Protein AF-A0A4R8Z6R3-F1 (afdb_monomer)

Solvent-accessible surface area (backbone atoms only — not comparable to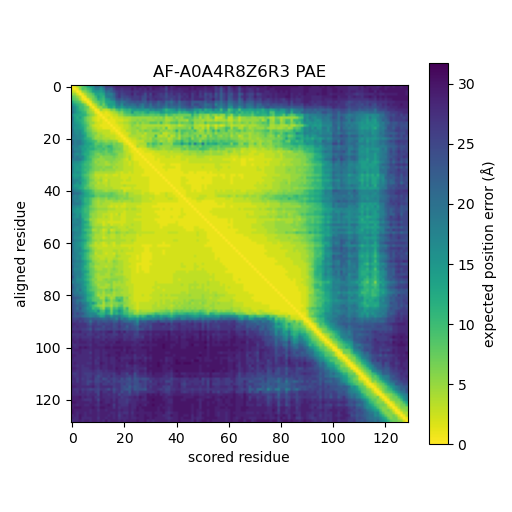 full-atom values): 8484 Å² total; per-residue (Å²): 132,89,77,90,70,87,74,57,61,64,69,60,49,57,75,72,62,63,80,66,56,83,69,92,47,51,63,58,48,66,39,82,56,34,33,85,51,63,63,46,81,41,89,52,63,50,34,89,85,82,60,52,57,58,79,43,82,64,39,60,59,49,50,52,53,28,45,54,48,24,54,52,50,49,55,51,51,50,52,53,49,49,53,53,50,33,61,74,69,69,52,74,62,73,68,73,74,63,70,82,64,86,79,77,95,75,82,87,84,80,73,76,68,75,86,71,74,71,77,87,80,75,87,78,87,79,86,86,132

Secondary structure (DSSP, 8-state):
-----TTHHHHHHHTTS--PPPPSSGGGGT-TTB-TTT--B-SSSB-TTT--BTTSTTHHHHHHHHHHHHHHHHHHHHHHHHHHHHHHTT---THHHHTTS---S---SS---GGG-------------

Structure (mmCIF, N/CA/C/O backbone):
data_AF-A0A4R8Z6R3-F1
#
_entry.id   AF-A0A4R8Z6R3-F1
#
loop_
_atom_site.group_PDB
_atom_site.id
_atom_site.type_symbol
_atom_site.label_atom_id
_atom_site.label_alt_id
_atom_site.label_comp_id
_atom_site.label_asym_id
_atom_site.label_entity_id
_atom_site.label_seq_id
_atom_site.pdbx_PDB_ins_code
_atom_site.Cartn_x
_atom_site.Cartn_y
_atom_site.Cartn_z
_atom_site.occupancy
_atom_site.B_iso_or_equiv
_atom_site.auth_seq_id
_atom_site.auth_comp_id
_atom_site.auth_asym_id
_atom_site.auth_atom_id
_atom_site.pdbx_PDB_model_num
ATOM 1 N N . MET A 1 1 ? 2.003 37.939 -19.964 1.00 40.41 1 MET A N 1
ATOM 2 C CA . MET A 1 1 ? 2.025 36.533 -20.408 1.00 40.41 1 MET A CA 1
ATOM 3 C C . MET A 1 1 ? 1.365 35.704 -19.322 1.00 40.41 1 MET A C 1
ATOM 5 O O . MET A 1 1 ? 1.973 35.504 -18.280 1.00 40.41 1 MET A O 1
ATOM 9 N N . SER A 1 2 ? 0.099 35.341 -19.535 1.00 47.00 2 SER A N 1
ATOM 10 C CA . SER A 1 2 ? -0.603 34.232 -18.863 1.00 47.00 2 SER A CA 1
ATOM 11 C C . SER A 1 2 ? 0.227 32.934 -19.021 1.00 47.00 2 SER A C 1
ATOM 13 O O . SER A 1 2 ? 1.034 32.876 -19.944 1.00 47.00 2 SER A O 1
ATOM 15 N N . GLU A 1 3 ? 0.201 31.887 -18.191 1.00 46.69 3 GLU A N 1
ATOM 16 C CA . GLU A 1 3 ? -0.849 31.240 -17.389 1.00 46.69 3 GLU A CA 1
ATOM 17 C C . GLU A 1 3 ? -0.196 30.248 -16.373 1.00 46.69 3 GLU A C 1
ATOM 19 O O . GLU A 1 3 ? 0.924 29.796 -16.597 1.00 46.69 3 GLU A O 1
ATOM 24 N N . HIS A 1 4 ? -0.910 29.927 -15.277 1.00 43.41 4 HIS A N 1
ATOM 25 C CA . HIS A 1 4 ? -1.017 28.653 -14.512 1.00 43.41 4 HIS A CA 1
ATOM 26 C C . HIS A 1 4 ? -0.031 27.478 -14.788 1.00 43.41 4 HIS A C 1
ATOM 28 O O . HIS A 1 4 ? 0.221 27.146 -15.934 1.00 43.41 4 HIS A O 1
ATOM 34 N N . GLU A 1 5 ? 0.433 26.590 -13.893 1.00 51.31 5 GLU A N 1
ATOM 35 C CA . GLU A 1 5 ? 0.336 26.298 -12.449 1.00 51.31 5 GLU A CA 1
ATOM 36 C C . GLU A 1 5 ? 0.998 24.895 -12.248 1.00 51.31 5 GLU A C 1
ATOM 38 O O . GLU A 1 5 ? 0.718 23.985 -13.033 1.00 51.31 5 GLU A O 1
ATOM 43 N N . PRO A 1 6 ? 1.853 24.623 -11.237 1.00 52.44 6 PRO A N 1
ATOM 44 C CA . PRO A 1 6 ? 2.553 23.329 -11.101 1.00 52.44 6 PRO A CA 1
ATOM 45 C C . PRO A 1 6 ? 1.691 22.151 -10.587 1.00 52.44 6 PRO A C 1
ATOM 47 O O . PRO A 1 6 ? 2.223 21.062 -10.353 1.00 52.44 6 PRO A O 1
ATOM 50 N N . VAL A 1 7 ? 0.370 22.323 -10.460 1.00 53.09 7 VAL A N 1
ATOM 51 C CA . VAL A 1 7 ? -0.611 21.285 -10.068 1.00 53.09 7 VAL A CA 1
ATOM 52 C C . VAL A 1 7 ? -0.749 20.169 -11.120 1.00 53.09 7 VAL A C 1
ATOM 54 O O . VAL A 1 7 ? -1.237 19.077 -10.827 1.00 53.09 7 VAL A O 1
ATOM 57 N N . GLN A 1 8 ? -0.222 20.377 -12.328 1.00 54.12 8 GLN A N 1
ATOM 58 C CA . GLN A 1 8 ? -0.328 19.409 -13.420 1.00 54.12 8 GLN A CA 1
ATOM 59 C C . GLN A 1 8 ? 0.465 18.107 -13.219 1.00 54.12 8 GLN A C 1
ATOM 61 O O . GLN A 1 8 ? 0.177 17.141 -13.912 1.00 54.12 8 GLN A O 1
ATOM 66 N N . ARG A 1 9 ? 1.421 18.002 -12.283 1.00 63.56 9 ARG A N 1
ATOM 67 C CA . ARG A 1 9 ? 2.265 16.790 -12.183 1.00 63.56 9 ARG A CA 1
ATOM 68 C C . ARG A 1 9 ? 1.523 15.564 -11.639 1.00 63.56 9 ARG A C 1
ATOM 70 O O . ARG A 1 9 ? 1.601 14.499 -12.237 1.00 63.56 9 ARG A O 1
ATOM 77 N N . GLY A 1 10 ? 0.764 15.702 -10.551 1.00 63.81 10 GLY A N 1
ATOM 78 C CA . GLY A 1 10 ? 0.127 14.552 -9.890 1.00 63.81 10 GLY A CA 1
ATOM 79 C C . GLY A 1 10 ? -0.967 13.901 -10.740 1.00 63.81 10 GLY A C 1
ATOM 80 O O . GLY A 1 10 ? -0.878 12.727 -11.093 1.00 63.81 10 GLY A O 1
ATOM 81 N N . GLN A 1 11 ? -1.975 14.683 -11.139 1.00 74.50 11 GLN A N 1
ATOM 82 C CA . GLN A 1 11 ? -3.102 14.181 -11.939 1.00 74.50 11 GLN A CA 1
ATOM 83 C C . GLN A 1 11 ? -2.667 13.675 -13.323 1.00 74.50 11 GLN A C 1
ATOM 85 O O . GLN A 1 11 ? -3.276 12.752 -13.867 1.00 74.50 11 GLN A O 1
ATOM 90 N N . PHE A 1 12 ? -1.589 14.232 -13.886 1.00 80.88 12 PHE A N 1
ATOM 91 C CA . PHE A 1 12 ? -1.063 13.795 -15.173 1.00 80.88 12 PHE A CA 1
ATOM 92 C C . PHE A 1 12 ? -0.491 12.377 -15.123 1.00 80.88 12 PHE A C 1
ATOM 94 O O . PHE A 1 12 ? -0.706 11.616 -16.062 1.00 80.88 12 PHE A O 1
ATOM 101 N N . TYR A 1 13 ? 0.216 11.995 -14.059 1.00 82.56 13 TYR A N 1
ATOM 102 C CA . TYR A 1 13 ? 0.754 10.636 -13.955 1.00 82.56 13 TYR A CA 1
ATOM 103 C C . TYR A 1 13 ? -0.308 9.608 -13.552 1.00 82.56 13 TYR A C 1
ATOM 105 O O . TYR A 1 13 ? -0.225 8.462 -13.989 1.00 82.56 13 TYR A O 1
ATOM 113 N N . LEU A 1 14 ? -1.358 10.013 -12.823 1.00 84.12 14 LEU A N 1
ATOM 114 C CA . LEU A 1 14 ? -2.439 9.103 -12.416 1.00 84.12 14 LEU A CA 1
ATOM 115 C C . LEU A 1 14 ? -3.132 8.407 -13.598 1.00 84.12 14 LEU A C 1
ATOM 117 O O . LEU A 1 14 ? -3.475 7.234 -13.487 1.00 84.12 14 LEU A O 1
ATOM 121 N N . ARG A 1 15 ? -3.285 9.069 -14.753 1.00 84.19 15 ARG A N 1
ATOM 122 C CA . ARG A 1 15 ? -3.871 8.420 -15.946 1.00 84.19 15 ARG A CA 1
ATOM 123 C C . ARG A 1 15 ? -2.986 7.330 -16.564 1.00 84.19 15 ARG A C 1
ATOM 125 O O . ARG A 1 15 ? -3.495 6.490 -17.296 1.00 84.19 15 ARG A O 1
ATOM 132 N N . HIS A 1 16 ? -1.683 7.345 -16.281 1.00 87.31 16 HIS A N 1
ATOM 133 C CA . HIS A 1 16 ? -0.716 6.362 -16.785 1.00 87.31 16 HIS A CA 1
ATOM 134 C C . HIS A 1 16 ? -0.496 5.198 -15.822 1.00 87.31 16 HIS A C 1
ATOM 136 O O . HIS A 1 16 ? 0.162 4.228 -16.182 1.00 87.31 16 HIS A O 1
ATOM 142 N N . ALA A 1 17 ? -1.061 5.260 -14.615 1.00 82.25 17 ALA A N 1
ATOM 143 C CA . ALA A 1 17 ? -0.910 4.211 -13.612 1.00 82.25 17 ALA A CA 1
ATOM 144 C C . ALA A 1 17 ? -1.595 2.884 -14.003 1.00 82.25 17 ALA A C 1
ATOM 146 O O . ALA A 1 17 ? -1.348 1.848 -13.388 1.00 82.25 17 ALA A O 1
ATOM 147 N N . GLY A 1 18 ? -2.455 2.902 -15.028 1.00 84.62 18 GLY A N 1
ATOM 148 C CA . GLY A 1 18 ? -3.258 1.750 -15.418 1.00 84.62 18 GLY A CA 1
ATOM 149 C C . GLY A 1 18 ? -4.280 1.374 -14.342 1.00 84.62 18 GLY A C 1
ATOM 150 O O . GLY A 1 18 ? -4.663 2.186 -13.498 1.00 84.62 18 GLY A O 1
ATOM 151 N N . ARG A 1 19 ? -4.762 0.127 -14.378 1.00 81.25 19 ARG A N 1
ATOM 152 C CA . ARG A 1 19 ? -5.665 -0.387 -13.343 1.00 81.25 19 ARG A CA 1
ATOM 153 C C . ARG A 1 19 ? -4.865 -0.718 -12.084 1.00 81.25 19 ARG A C 1
ATOM 155 O O . ARG A 1 19 ? -4.161 -1.725 -12.061 1.00 81.25 19 ARG A O 1
ATOM 162 N N . ILE A 1 20 ? -5.062 0.075 -11.036 1.00 77.75 20 ILE A N 1
ATOM 163 C CA . ILE A 1 20 ? -4.601 -0.241 -9.681 1.00 77.75 20 ILE A CA 1
ATOM 164 C C . ILE A 1 20 ? -5.678 -1.067 -8.972 1.00 77.75 20 ILE A C 1
ATOM 166 O O . ILE A 1 20 ? -6.860 -0.711 -8.989 1.00 77.75 20 ILE A O 1
ATOM 170 N N . VAL A 1 21 ? -5.280 -2.181 -8.361 1.00 82.12 21 VAL A N 1
ATOM 171 C CA . VAL A 1 21 ? -6.150 -2.966 -7.475 1.00 82.12 21 VAL A CA 1
ATOM 172 C C . VAL A 1 21 ? -5.837 -2.557 -6.044 1.00 82.12 21 VAL A C 1
ATOM 174 O O . VAL A 1 21 ? -4.683 -2.584 -5.645 1.00 82.12 21 VAL A O 1
ATOM 177 N N . TRP A 1 22 ?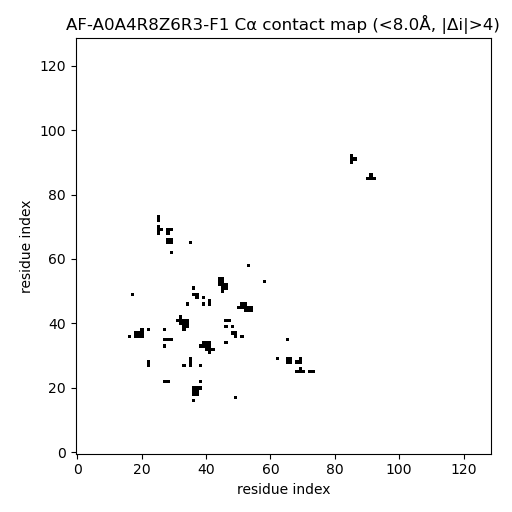 -6.850 -2.165 -5.269 1.00 76.62 22 TRP A N 1
ATOM 178 C CA . TRP A 1 22 ? -6.636 -1.844 -3.857 1.00 76.62 22 TRP A CA 1
ATOM 179 C C . TRP A 1 22 ? -6.372 -3.132 -3.054 1.00 76.62 22 TRP A C 1
ATOM 181 O O . TRP A 1 22 ? -7.015 -4.148 -3.345 1.00 76.62 22 TRP A O 1
ATOM 191 N N . PRO A 1 23 ? -5.430 -3.129 -2.093 1.00 78.06 23 PRO A N 1
ATOM 192 C CA . PRO A 1 23 ? -5.029 -4.324 -1.355 1.00 78.06 23 PRO A CA 1
ATOM 193 C C . PRO A 1 23 ? -6.170 -4.906 -0.521 1.00 78.06 23 PRO A C 1
ATOM 195 O O . PRO A 1 23 ? -7.093 -4.190 -0.114 1.00 78.06 23 PRO A O 1
ATOM 198 N N . ARG A 1 24 ? -6.106 -6.217 -0.274 1.00 81.88 24 ARG A N 1
ATOM 199 C CA . ARG A 1 24 ? -7.038 -6.906 0.629 1.00 81.88 24 ARG A CA 1
ATOM 200 C C . ARG A 1 24 ? -6.620 -6.701 2.080 1.00 81.88 24 ARG A C 1
ATOM 202 O O . ARG A 1 24 ? -7.494 -6.559 2.932 1.00 81.88 24 ARG A O 1
ATOM 209 N N . ASP A 1 25 ? -5.313 -6.655 2.316 1.00 84.50 25 ASP A N 1
ATOM 210 C CA . ASP A 1 25 ? -4.682 -6.430 3.614 1.00 84.50 25 ASP A CA 1
ATOM 211 C C . ASP A 1 25 ? -3.491 -5.458 3.498 1.00 84.50 25 ASP A C 1
ATOM 213 O O . ASP A 1 25 ? -2.914 -5.324 2.420 1.00 84.50 25 ASP A O 1
ATOM 217 N N . SER A 1 26 ? -3.113 -4.761 4.577 1.00 89.62 26 SER A N 1
ATOM 218 C CA . SER A 1 26 ? -1.977 -3.823 4.540 1.00 89.62 26 SER A CA 1
ATOM 219 C C . SER A 1 26 ? -0.666 -4.501 4.136 1.00 89.62 26 SER A C 1
ATOM 221 O O . SER A 1 26 ? 0.152 -3.858 3.477 1.00 89.62 26 SER A O 1
ATOM 223 N N . LEU A 1 27 ? -0.496 -5.791 4.447 1.00 88.19 27 LEU A N 1
ATOM 224 C CA . LEU A 1 27 ? 0.684 -6.574 4.072 1.00 88.19 27 LEU A CA 1
ATOM 225 C C . LEU A 1 27 ? 0.842 -6.735 2.553 1.00 88.19 27 LEU A C 1
ATOM 227 O O . LEU A 1 27 ? 1.968 -6.827 2.069 1.00 88.19 27 LEU A O 1
ATOM 231 N N . ASP A 1 28 ? -0.250 -6.689 1.780 1.00 90.94 28 ASP A N 1
ATOM 232 C CA . ASP A 1 28 ? -0.178 -6.784 0.314 1.00 90.94 28 ASP A CA 1
ATOM 233 C C . ASP A 1 28 ? 0.621 -5.614 -0.301 1.00 90.94 28 ASP A C 1
ATOM 235 O O . ASP A 1 28 ? 1.142 -5.736 -1.409 1.00 90.94 28 ASP A O 1
ATOM 239 N N . LEU A 1 29 ? 0.718 -4.474 0.398 1.00 92.38 29 LEU A N 1
ATOM 240 C CA . LEU A 1 29 ? 1.455 -3.289 -0.062 1.00 92.38 29 LEU A CA 1
ATOM 241 C C . LEU A 1 29 ? 2.971 -3.401 0.137 1.00 92.38 29 LEU A C 1
ATOM 243 O O . LEU A 1 29 ? 3.719 -2.621 -0.454 1.00 92.38 29 LEU A O 1
ATOM 247 N N . THR A 1 30 ? 3.424 -4.323 0.984 1.00 93.12 30 THR A N 1
ATOM 248 C CA . THR A 1 30 ? 4.840 -4.480 1.345 1.00 93.12 30 THR A CA 1
ATOM 249 C C . THR A 1 30 ? 5.395 -5.860 1.003 1.00 93.12 30 THR A C 1
ATOM 251 O O . THR A 1 30 ? 6.606 -6.054 1.111 1.00 93.12 30 THR A O 1
ATOM 254 N N . ASP A 1 31 ? 4.558 -6.796 0.542 1.00 94.25 31 ASP A N 1
ATOM 255 C CA . ASP A 1 31 ? 4.992 -8.122 0.104 1.00 94.25 31 ASP A CA 1
ATOM 256 C C . ASP A 1 31 ? 5.823 -8.042 -1.197 1.00 94.25 31 ASP A C 1
ATOM 258 O O . ASP A 1 31 ? 5.282 -7.744 -2.270 1.00 94.25 31 ASP A O 1
ATOM 262 N N . PRO A 1 32 ? 7.134 -8.359 -1.156 1.00 93.19 32 PRO A N 1
ATOM 263 C CA . PRO A 1 32 ? 7.990 -8.312 -2.338 1.00 93.19 32 PRO A CA 1
ATOM 264 C C . PRO A 1 32 ? 7.651 -9.395 -3.375 1.00 93.19 32 PRO A C 1
ATOM 266 O O . PRO A 1 32 ? 8.118 -9.317 -4.515 1.00 93.19 32 PRO A O 1
ATOM 269 N N . ALA A 1 33 ? 6.861 -10.410 -3.011 1.00 94.94 33 ALA A N 1
ATOM 270 C CA . ALA A 1 33 ? 6.379 -11.432 -3.933 1.00 94.94 33 ALA A CA 1
ATOM 271 C C . ALA A 1 33 ? 5.177 -10.960 -4.770 1.00 94.94 33 ALA A C 1
ATOM 273 O O . ALA A 1 33 ? 4.768 -11.674 -5.692 1.00 94.94 33 ALA A O 1
ATOM 274 N N . LEU A 1 34 ? 4.616 -9.775 -4.497 1.00 94.62 34 LEU A N 1
ATOM 275 C CA . LEU A 1 34 ? 3.474 -9.212 -5.214 1.00 94.62 34 LEU A CA 1
ATOM 276 C C . LEU A 1 34 ? 3.865 -7.975 -6.030 1.00 94.62 34 LEU A C 1
ATOM 278 O O . LEU A 1 34 ? 4.719 -7.172 -5.664 1.00 94.62 34 LEU A O 1
ATOM 282 N N . CYS A 1 35 ? 3.214 -7.793 -7.178 1.00 94.69 35 CYS A N 1
ATOM 283 C CA . CYS A 1 35 ? 3.339 -6.558 -7.942 1.00 94.69 35 CYS A CA 1
ATOM 284 C C . CYS A 1 35 ? 2.624 -5.405 -7.208 1.00 94.69 35 CYS A C 1
ATOM 286 O O . CYS A 1 35 ? 1.410 -5.507 -7.024 1.00 94.69 35 CYS A O 1
ATOM 288 N N . PRO A 1 36 ? 3.289 -4.269 -6.919 1.00 93.44 36 PRO A N 1
ATOM 289 C CA . PRO A 1 36 ? 2.698 -3.177 -6.134 1.00 93.44 36 PRO A CA 1
ATOM 290 C C . PRO A 1 36 ? 1.558 -2.420 -6.842 1.00 93.44 36 PRO A C 1
ATOM 292 O O . PRO A 1 36 ? 0.890 -1.599 -6.229 1.00 93.44 36 PRO A O 1
ATOM 295 N N . ALA A 1 37 ? 1.320 -2.664 -8.137 1.00 93.62 37 ALA A N 1
ATOM 296 C CA . ALA A 1 37 ? 0.202 -2.057 -8.866 1.00 93.62 37 ALA A CA 1
ATOM 297 C C . ALA A 1 37 ? -1.034 -2.966 -8.954 1.00 93.62 37 ALA A C 1
ATOM 299 O O . ALA A 1 37 ? -2.166 -2.496 -8.836 1.00 93.62 37 ALA A O 1
ATOM 300 N N . CYS A 1 38 ? -0.840 -4.263 -9.221 1.00 93.25 38 CYS A N 1
ATOM 301 C CA . CYS A 1 38 ? -1.942 -5.179 -9.537 1.00 93.25 38 CYS A CA 1
ATOM 302 C C . CYS A 1 38 ? -2.015 -6.428 -8.648 1.00 93.25 38 CYS A C 1
ATOM 304 O O . CYS A 1 38 ? -2.884 -7.266 -8.879 1.00 93.25 38 CYS A O 1
ATOM 306 N N . HIS A 1 39 ? -1.094 -6.579 -7.693 1.00 93.56 39 HIS A N 1
ATOM 307 C CA . HIS A 1 39 ? -0.980 -7.696 -6.742 1.00 93.56 39 HIS A CA 1
ATOM 308 C C . HIS A 1 39 ? -0.889 -9.093 -7.375 1.00 93.56 39 HIS A C 1
ATOM 310 O O . HIS A 1 39 ? -1.186 -10.104 -6.746 1.00 93.56 39 HIS A O 1
ATOM 316 N N . ALA A 1 40 ? -0.468 -9.178 -8.639 1.00 93.69 40 ALA A N 1
ATOM 317 C CA . ALA A 1 40 ? -0.114 -10.454 -9.247 1.00 93.69 40 ALA A CA 1
ATOM 318 C C . ALA A 1 40 ? 1.240 -10.935 -8.706 1.00 93.69 40 ALA A C 1
ATOM 320 O O . ALA A 1 40 ? 2.108 -10.109 -8.425 1.00 93.69 40 ALA A O 1
ATOM 321 N N . GLY A 1 41 ? 1.436 -12.254 -8.630 1.00 95.62 41 GLY A N 1
ATOM 322 C CA . GLY A 1 41 ? 2.712 -12.841 -8.219 1.00 95.62 41 GLY A CA 1
ATOM 323 C C . GLY A 1 41 ? 3.868 -12.372 -9.106 1.00 95.62 41 GLY A C 1
ATOM 324 O O 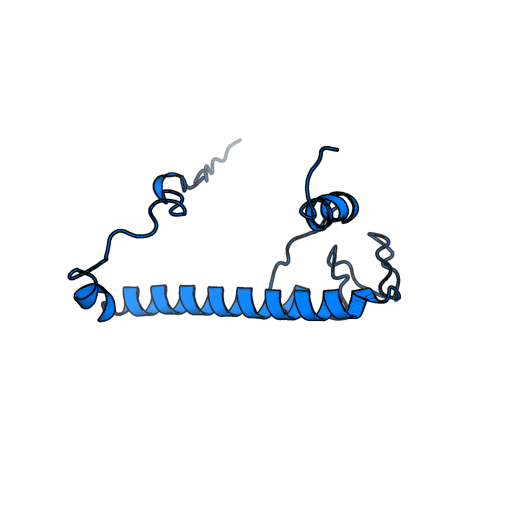. GLY A 1 41 ? 3.820 -12.496 -10.336 1.00 95.62 41 GLY A O 1
ATOM 325 N N . LEU A 1 42 ? 4.904 -11.831 -8.479 1.00 95.69 42 LEU A N 1
ATOM 326 C CA . LEU A 1 42 ? 6.038 -11.195 -9.126 1.00 95.69 42 LEU A CA 1
ATOM 327 C C . LEU A 1 42 ? 7.209 -12.182 -9.223 1.00 95.69 42 LEU A C 1
ATOM 329 O O . LEU A 1 42 ? 7.753 -12.629 -8.221 1.00 95.69 42 LEU A O 1
ATOM 333 N N . LYS A 1 43 ? 7.597 -12.537 -10.452 1.00 94.69 43 LYS A N 1
ATOM 334 C CA . LYS A 1 43 ? 8.716 -13.465 -10.733 1.00 94.69 43 LYS A CA 1
ATOM 335 C C . LYS A 1 43 ? 9.936 -12.778 -11.358 1.00 94.69 43 LYS A C 1
ATOM 337 O O . LYS A 1 43 ? 10.956 -13.418 -11.588 1.00 94.69 43 LYS A O 1
ATOM 342 N N . SER A 1 44 ? 9.816 -11.493 -11.682 1.00 95.00 44 SER A N 1
ATOM 343 C CA . SER A 1 44 ? 10.837 -10.674 -12.339 1.00 95.00 44 SER A CA 1
ATOM 344 C C . SER A 1 44 ? 10.611 -9.196 -12.033 1.00 95.00 44 SER A C 1
ATOM 346 O O . SER A 1 44 ? 9.505 -8.809 -11.671 1.00 95.00 44 SER A O 1
ATOM 348 N N . ALA A 1 45 ? 11.621 -8.353 -12.265 1.00 95.50 45 ALA A N 1
ATOM 349 C CA . ALA A 1 45 ? 11.516 -6.907 -12.040 1.00 95.50 45 ALA A CA 1
ATOM 350 C C . ALA A 1 45 ? 10.493 -6.197 -12.954 1.00 95.50 45 ALA A C 1
ATOM 352 O O . ALA A 1 45 ? 10.066 -5.092 -12.648 1.00 95.50 45 ALA A O 1
ATOM 353 N N . VAL A 1 46 ? 10.069 -6.826 -14.056 1.00 97.25 46 VAL A N 1
ATOM 354 C CA . VAL A 1 46 ? 8.931 -6.368 -14.868 1.00 97.25 46 VAL A CA 1
ATOM 355 C C . VAL A 1 46 ? 7.743 -7.287 -14.612 1.00 97.25 46 VAL A C 1
ATOM 357 O O . VAL A 1 46 ? 7.861 -8.502 -14.778 1.00 97.25 46 VAL A O 1
ATOM 360 N N . CYS A 1 47 ? 6.591 -6.730 -14.239 1.00 96.56 47 CYS A N 1
ATOM 361 C CA . CYS A 1 47 ? 5.378 -7.515 -14.021 1.00 96.56 47 CYS A CA 1
ATOM 362 C C . CYS A 1 47 ? 4.852 -8.091 -15.347 1.00 96.56 47 CYS A C 1
ATOM 364 O O . CYS A 1 47 ? 4.650 -7.365 -16.322 1.00 96.56 47 CYS A O 1
ATOM 366 N N . SER A 1 48 ? 4.579 -9.395 -15.400 1.00 96.56 48 SER A N 1
ATOM 367 C CA . SER A 1 48 ? 4.022 -10.039 -16.599 1.00 96.56 48 SER A CA 1
ATOM 368 C C . SER A 1 48 ? 2.564 -9.653 -16.868 1.00 96.56 48 SER A C 1
ATOM 370 O O . SER A 1 48 ? 2.130 -9.722 -18.013 1.00 96.56 48 SER A O 1
ATOM 372 N N . VAL A 1 49 ? 1.829 -9.218 -15.838 1.00 96.00 49 VAL A N 1
ATOM 373 C CA . VAL A 1 49 ? 0.397 -8.893 -15.919 1.00 96.00 49 VAL A CA 1
ATOM 374 C C . VAL A 1 49 ? 0.166 -7.435 -16.309 1.00 96.00 49 VAL A C 1
ATOM 376 O O . VAL A 1 49 ? -0.465 -7.168 -17.325 1.00 96.00 49 VAL A O 1
ATOM 379 N N . CYS A 1 50 ? 0.680 -6.481 -15.526 1.00 94.88 50 CYS A N 1
ATOM 380 C CA . CYS A 1 50 ? 0.441 -5.048 -15.754 1.00 94.88 50 CYS A CA 1
ATOM 381 C C . CYS A 1 50 ? 1.620 -4.310 -16.399 1.00 94.88 50 CYS A C 1
ATOM 383 O O . CYS A 1 50 ? 1.517 -3.114 -16.652 1.00 94.88 50 CYS A O 1
ATOM 385 N N . ARG A 1 51 ? 2.734 -5.006 -16.671 1.00 96.06 51 ARG A N 1
ATOM 386 C CA . ARG A 1 51 ? 3.929 -4.461 -17.342 1.00 96.06 51 ARG A CA 1
ATOM 387 C C . ARG A 1 51 ? 4.661 -3.347 -16.584 1.00 96.06 51 ARG A C 1
ATOM 389 O O . ARG A 1 51 ? 5.560 -2.743 -17.158 1.00 96.06 51 ARG A O 1
ATOM 396 N N . LEU A 1 52 ? 4.345 -3.123 -15.306 1.00 96.00 52 LEU A N 1
ATOM 397 C CA . LEU A 1 52 ? 5.110 -2.218 -14.447 1.00 96.00 52 LEU A CA 1
ATOM 398 C C . LEU A 1 52 ? 6.577 -2.668 -14.371 1.00 96.00 52 LEU A C 1
ATOM 400 O O . LEU A 1 52 ? 6.843 -3.832 -14.065 1.00 96.00 52 LEU A O 1
ATOM 404 N N . ASP A 1 53 ? 7.502 -1.746 -14.640 1.00 96.81 53 ASP A N 1
ATOM 405 C CA . ASP A 1 53 ? 8.947 -1.975 -14.578 1.00 96.81 53 ASP A CA 1
ATOM 406 C C . ASP A 1 53 ? 9.533 -1.408 -13.279 1.00 96.81 53 ASP A C 1
ATOM 408 O O . ASP A 1 53 ? 9.699 -0.197 -13.128 1.00 96.81 53 ASP A O 1
ATOM 412 N N . LEU A 1 54 ? 9.874 -2.298 -12.349 1.00 96.44 54 LEU A N 1
ATOM 413 C CA . LEU A 1 54 ? 10.444 -1.959 -11.043 1.00 96.44 54 LEU A CA 1
ATOM 414 C C . LEU A 1 54 ? 11.951 -1.670 -11.095 1.00 96.44 54 LEU A C 1
ATOM 416 O O . LEU A 1 54 ? 12.569 -1.400 -10.068 1.00 96.44 54 LEU A O 1
ATOM 420 N N . ARG A 1 55 ? 12.569 -1.708 -12.282 1.00 97.12 55 ARG A N 1
ATOM 421 C CA . ARG A 1 55 ? 13.946 -1.220 -12.475 1.00 97.12 55 ARG A CA 1
ATOM 422 C C . ARG A 1 55 ? 13.996 0.302 -12.585 1.00 97.12 55 ARG A C 1
ATOM 424 O O . ARG A 1 55 ? 15.081 0.877 -12.579 1.00 97.12 55 ARG A O 1
ATOM 431 N N . HIS A 1 56 ? 12.843 0.961 -12.713 1.00 96.69 56 HIS A N 1
ATOM 432 C CA . HIS A 1 56 ? 12.770 2.413 -12.775 1.00 96.69 56 HIS A CA 1
ATOM 433 C C . HIS A 1 56 ? 13.277 3.041 -11.459 1.00 96.69 56 HIS A C 1
ATOM 435 O O . HIS A 1 56 ? 12.902 2.548 -10.392 1.00 96.69 56 HIS A O 1
ATOM 441 N N . PRO A 1 57 ? 14.054 4.143 -11.486 1.00 96.38 57 PRO A N 1
ATOM 442 C CA . PRO A 1 57 ? 14.606 4.761 -10.273 1.00 96.38 57 PRO A CA 1
ATOM 443 C C . PRO A 1 57 ? 13.562 5.131 -9.207 1.00 96.38 57 PRO A C 1
ATOM 445 O O . PRO A 1 57 ? 13.800 4.951 -8.016 1.00 96.38 57 PRO A O 1
ATOM 448 N N . SER A 1 58 ? 12.366 5.568 -9.618 1.00 95.31 58 SER A N 1
ATOM 449 C CA . SER A 1 58 ? 11.256 5.882 -8.697 1.00 95.31 58 SER A CA 1
ATOM 450 C C . SER A 1 58 ? 10.640 4.662 -7.997 1.00 95.31 58 SER A C 1
ATOM 452 O O . SER A 1 58 ? 9.726 4.823 -7.195 1.00 95.31 58 SER A O 1
ATOM 454 N N . SER A 1 59 ? 11.109 3.440 -8.260 1.00 95.75 59 SER A N 1
ATOM 455 C CA . SER A 1 59 ? 10.608 2.241 -7.570 1.00 95.75 59 SER A CA 1
ATOM 456 C C . SER A 1 59 ? 10.948 2.254 -6.077 1.00 95.75 59 SER A C 1
ATOM 458 O O . SER A 1 59 ? 10.170 1.753 -5.270 1.00 95.75 59 SER A O 1
ATOM 460 N N . THR A 1 60 ? 12.055 2.897 -5.686 1.00 95.00 60 THR A N 1
ATOM 461 C CA . THR A 1 60 ? 12.382 3.133 -4.270 1.00 95.00 60 THR A CA 1
ATOM 462 C C . THR A 1 60 ? 11.365 4.070 -3.616 1.00 95.00 60 THR A C 1
ATOM 464 O O . THR A 1 60 ? 10.877 3.783 -2.526 1.00 95.00 60 THR A O 1
ATOM 467 N N . GLU A 1 61 ? 10.989 5.159 -4.295 1.00 96.12 61 GLU A N 1
ATOM 468 C CA . GLU A 1 61 ? 9.950 6.083 -3.813 1.00 96.12 61 GLU A CA 1
ATOM 469 C C . GLU A 1 61 ? 8.586 5.387 -3.713 1.00 96.12 61 GLU A C 1
ATOM 471 O O . GLU A 1 61 ? 7.855 5.587 -2.742 1.00 96.12 61 GLU A O 1
ATOM 476 N N . LEU A 1 62 ? 8.266 4.514 -4.674 1.00 95.44 62 LEU A N 1
ATOM 477 C CA . LEU A 1 62 ? 7.061 3.687 -4.644 1.00 95.44 62 LEU A CA 1
ATOM 478 C C . LEU A 1 62 ? 7.041 2.750 -3.428 1.00 95.44 62 LEU A C 1
ATOM 480 O O . LEU A 1 62 ? 6.007 2.648 -2.769 1.00 95.44 62 LEU A O 1
ATOM 484 N N . LEU A 1 63 ? 8.158 2.093 -3.104 1.00 95.31 63 LEU A N 1
ATOM 485 C CA . LEU A 1 63 ? 8.251 1.211 -1.936 1.00 95.31 63 LEU A CA 1
ATOM 486 C C . LEU A 1 63 ? 8.048 1.986 -0.626 1.00 95.31 63 LEU A C 1
ATOM 488 O O . LEU A 1 63 ? 7.271 1.555 0.229 1.00 95.31 63 LEU A O 1
ATOM 492 N N . VAL A 1 64 ? 8.686 3.154 -0.488 1.00 97.19 64 VAL A N 1
ATOM 493 C CA . VAL A 1 64 ? 8.493 4.041 0.672 1.00 97.19 64 VAL A CA 1
ATOM 494 C C . VAL A 1 64 ? 7.024 4.451 0.784 1.00 97.19 64 VAL A C 1
ATOM 496 O O . VAL A 1 64 ? 6.414 4.266 1.835 1.00 97.19 64 VAL A O 1
ATOM 499 N N . SER A 1 65 ? 6.416 4.921 -0.309 1.00 95.94 65 SER A N 1
ATOM 500 C CA . SER A 1 65 ? 4.999 5.302 -0.319 1.00 95.94 65 SER A CA 1
ATOM 501 C C . SER A 1 65 ? 4.066 4.136 0.020 1.00 95.94 65 SER A C 1
ATOM 503 O O . SER A 1 65 ? 3.045 4.350 0.672 1.00 95.94 65 SER A O 1
ATOM 505 N N . SER A 1 66 ? 4.383 2.920 -0.427 1.00 94.88 66 SER A N 1
ATOM 506 C CA . SER A 1 66 ? 3.569 1.726 -0.159 1.00 94.88 66 SER A CA 1
ATOM 507 C C . SER A 1 66 ? 3.669 1.310 1.310 1.00 94.88 66 SER A C 1
ATOM 509 O O . SER A 1 66 ? 2.659 0.985 1.930 1.00 94.88 66 SER A O 1
ATOM 511 N N . THR A 1 67 ? 4.862 1.432 1.896 1.00 95.94 67 THR A N 1
ATOM 512 C CA . THR A 1 67 ? 5.107 1.186 3.325 1.00 95.94 67 THR A CA 1
ATOM 513 C C . THR A 1 67 ? 4.349 2.185 4.198 1.00 95.94 67 THR A C 1
ATOM 515 O O . THR A 1 67 ? 3.639 1.792 5.122 1.00 95.94 67 THR A O 1
ATOM 518 N N . GLU A 1 68 ? 4.414 3.477 3.872 1.00 96.75 68 GLU A N 1
ATOM 519 C CA . GLU A 1 68 ? 3.665 4.508 4.600 1.00 96.75 68 GLU A CA 1
ATOM 520 C C . GLU A 1 68 ? 2.148 4.304 4.500 1.00 96.75 68 GLU A C 1
ATOM 522 O O . GLU A 1 68 ? 1.419 4.496 5.480 1.00 96.75 68 GLU A O 1
ATOM 527 N N . ALA A 1 69 ? 1.659 3.870 3.335 1.00 94.00 69 ALA A N 1
ATOM 528 C CA . ALA A 1 69 ? 0.254 3.530 3.150 1.00 94.00 69 ALA A CA 1
ATOM 529 C C . ALA A 1 69 ? -0.162 2.314 3.995 1.00 94.00 69 ALA A C 1
ATOM 531 O O . ALA A 1 69 ? -1.222 2.362 4.623 1.00 94.00 69 ALA A O 1
ATOM 532 N N . ALA A 1 70 ? 0.670 1.269 4.073 1.00 94.50 70 ALA A N 1
ATOM 533 C CA . ALA A 1 70 ? 0.426 0.109 4.932 1.00 94.50 70 ALA A CA 1
ATOM 534 C C . ALA A 1 70 ? 0.304 0.524 6.408 1.00 94.50 70 ALA A C 1
ATOM 536 O O . ALA A 1 70 ? -0.720 0.255 7.041 1.00 94.50 70 ALA A O 1
ATOM 537 N N . LEU A 1 71 ? 1.264 1.307 6.911 1.00 95.38 71 LEU A N 1
ATOM 538 C CA . LEU A 1 71 ? 1.235 1.839 8.277 1.00 95.38 71 LEU A CA 1
ATOM 539 C C . LEU A 1 71 ? 0.007 2.730 8.532 1.00 95.38 71 LEU A C 1
ATOM 541 O O . LEU A 1 71 ? -0.570 2.727 9.621 1.00 95.38 71 LEU A O 1
ATOM 545 N N . ALA A 1 72 ? -0.424 3.520 7.544 1.00 94.69 72 ALA A N 1
ATOM 546 C CA . ALA A 1 72 ? -1.630 4.336 7.668 1.00 94.69 72 ALA A CA 1
ATOM 547 C C . ALA A 1 72 ? -2.911 3.485 7.758 1.00 94.69 72 ALA A C 1
ATOM 549 O O . ALA A 1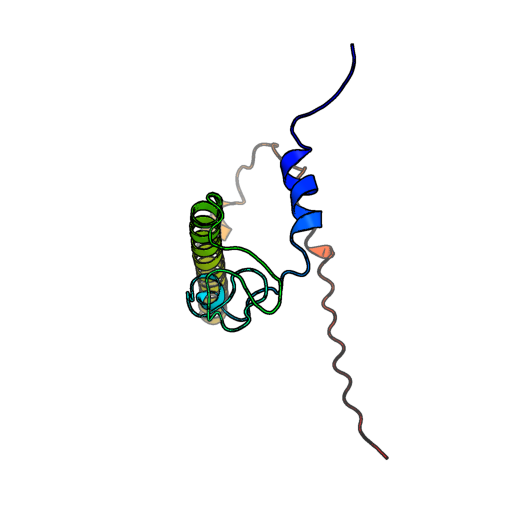 72 ? -3.822 3.832 8.519 1.00 94.69 72 ALA A O 1
ATOM 550 N N . LEU A 1 73 ? -2.983 2.379 7.011 1.00 92.12 73 LEU A N 1
ATOM 551 C CA . LEU A 1 73 ? -4.096 1.429 7.076 1.00 92.12 73 LEU A CA 1
ATOM 552 C C . LEU A 1 73 ? -4.137 0.704 8.428 1.00 92.12 73 LEU A C 1
ATOM 554 O O . LEU A 1 73 ? -5.221 0.589 9.008 1.00 92.12 73 LEU A O 1
ATOM 558 N N . GLU A 1 74 ? -2.983 0.312 8.967 1.00 92.94 74 GLU A N 1
ATOM 559 C CA . GLU A 1 74 ? -2.854 -0.294 10.300 1.00 92.94 74 GLU A CA 1
ATOM 560 C C . GLU A 1 74 ? -3.309 0.662 11.403 1.00 92.94 74 GLU A C 1
ATOM 562 O O . GLU A 1 74 ? -4.230 0.341 12.156 1.00 92.94 74 GLU A O 1
ATOM 567 N N . ARG A 1 75 ? -2.788 1.897 11.425 1.00 95.38 75 ARG A N 1
ATOM 568 C CA . ARG A 1 75 ? -3.234 2.935 12.376 1.00 95.38 75 ARG A CA 1
ATOM 569 C C . ARG A 1 75 ? -4.742 3.165 12.309 1.00 95.38 75 ARG A C 1
ATOM 571 O O . ARG A 1 75 ? -5.407 3.353 13.327 1.00 95.38 75 ARG A O 1
ATOM 578 N N . ARG A 1 76 ? -5.325 3.151 11.108 1.00 94.44 76 ARG A N 1
ATO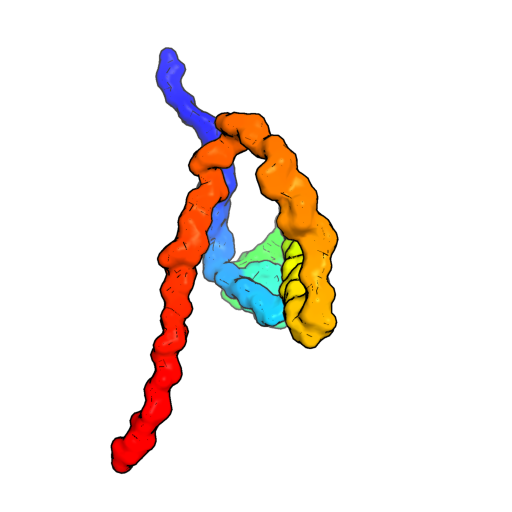M 579 C CA . ARG A 1 76 ? -6.780 3.261 10.948 1.00 94.44 76 ARG A CA 1
ATOM 580 C C . ARG A 1 76 ? -7.505 2.060 11.564 1.00 94.44 76 ARG A C 1
ATOM 582 O O . ARG A 1 76 ? -8.544 2.257 12.198 1.00 94.44 76 ARG A O 1
ATOM 589 N N . ALA A 1 77 ? -6.999 0.843 11.373 1.00 91.75 77 ALA A N 1
ATOM 590 C CA . ALA A 1 77 ? -7.567 -0.361 11.974 1.00 91.75 77 ALA A CA 1
ATOM 591 C C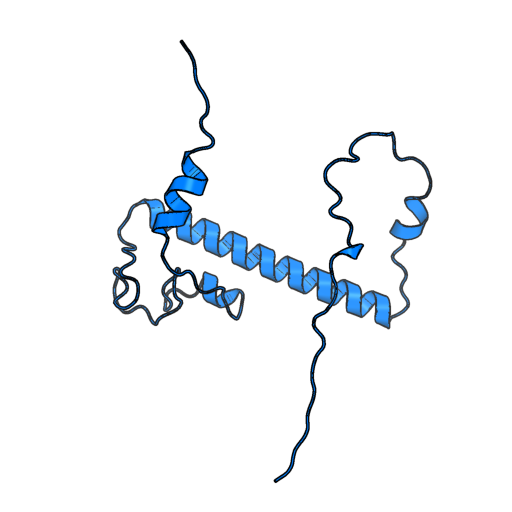 . ALA A 1 77 ? -7.502 -0.310 13.510 1.00 91.75 77 ALA A C 1
ATOM 593 O O . ALA A 1 77 ? -8.513 -0.581 14.163 1.00 91.75 77 ALA A O 1
ATOM 594 N N . GLU A 1 78 ? -6.382 0.141 14.081 1.00 94.31 78 GLU A N 1
ATOM 595 C CA . GLU A 1 78 ? -6.225 0.36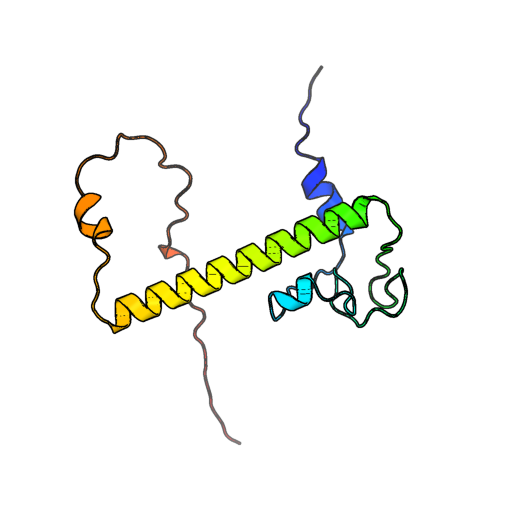9 15.525 1.00 94.31 78 GLU A CA 1
ATOM 596 C C . GLU A 1 78 ? -7.256 1.365 16.062 1.00 94.31 78 GLU A C 1
ATOM 598 O O . GLU A 1 78 ? -7.929 1.094 17.057 1.00 94.31 78 GLU A O 1
ATOM 603 N N . LEU A 1 79 ? -7.441 2.502 15.379 1.00 94.44 79 LEU A N 1
ATOM 604 C CA . LEU A 1 79 ? -8.437 3.505 15.763 1.00 94.44 79 LEU A CA 1
ATOM 605 C C . LEU A 1 79 ? -9.856 2.925 15.774 1.00 94.44 79 LEU A C 1
ATOM 607 O O . LEU A 1 79 ? -10.616 3.177 16.710 1.00 94.44 79 LEU A O 1
ATOM 611 N N . ILE A 1 80 ? -10.214 2.137 14.757 1.00 90.19 80 ILE A N 1
ATOM 612 C CA . ILE A 1 80 ? -11.513 1.453 14.692 1.00 90.19 80 ILE A CA 1
ATOM 613 C C . ILE A 1 80 ? -11.652 0.453 15.845 1.00 90.19 80 ILE A C 1
ATOM 615 O O . ILE A 1 80 ? -12.710 0.395 16.477 1.00 90.19 80 ILE A O 1
ATOM 619 N N . GLY A 1 81 ? -10.599 -0.315 16.129 1.00 88.69 81 GLY A N 1
ATOM 620 C CA . GLY A 1 81 ? -10.550 -1.253 17.248 1.00 88.69 81 GLY A CA 1
ATOM 621 C C . GLY A 1 81 ? -10.773 -0.554 18.586 1.00 88.69 81 GLY A C 1
ATOM 622 O O . GLY A 1 81 ? -11.662 -0.950 19.341 1.00 88.69 81 GLY A O 1
ATOM 623 N N . ARG A 1 82 ? -10.052 0.544 18.833 1.00 90.06 82 ARG A N 1
ATOM 624 C CA . ARG A 1 82 ? -10.200 1.367 20.038 1.00 90.06 82 ARG A CA 1
ATOM 625 C C . ARG A 1 82 ? -11.619 1.905 20.193 1.00 90.06 82 ARG A C 1
ATOM 627 O O . ARG A 1 82 ? -12.204 1.729 21.254 1.00 90.06 82 ARG A O 1
ATOM 634 N N . ILE A 1 83 ? -12.199 2.484 19.136 1.00 86.12 83 ILE A N 1
ATOM 635 C CA . ILE A 1 83 ? -13.584 2.991 19.166 1.00 86.12 83 ILE A CA 1
ATOM 636 C C . ILE A 1 83 ? -14.549 1.883 19.594 1.00 86.12 83 ILE A C 1
ATOM 638 O O . ILE A 1 83 ? -15.386 2.098 20.468 1.00 86.12 83 ILE A O 1
ATOM 642 N N . ARG A 1 84 ? -14.435 0.691 18.996 1.00 91.44 84 ARG A N 1
ATOM 643 C CA . ARG A 1 84 ? -15.301 -0.449 19.328 1.00 91.44 84 ARG A CA 1
ATOM 644 C C . ARG A 1 84 ? -15.114 -0.905 20.773 1.00 91.44 84 ARG A C 1
ATOM 646 O O . ARG A 1 84 ? -16.111 -1.140 21.448 1.00 91.44 84 ARG A O 1
ATOM 653 N N . PHE A 1 85 ? -13.869 -1.002 21.234 1.00 89.75 85 PHE A N 1
ATOM 654 C CA . PHE A 1 85 ? -13.538 -1.399 22.600 1.00 89.75 85 PHE A CA 1
ATOM 655 C C . PHE A 1 85 ? -14.093 -0.412 23.634 1.00 89.75 85 PHE A C 1
ATOM 657 O O . PHE A 1 85 ? -14.840 -0.815 24.521 1.00 89.75 85 PHE A O 1
ATOM 664 N N . GLU A 1 86 ? -13.794 0.881 23.486 1.00 87.25 86 GLU A N 1
ATOM 665 C CA . GLU A 1 86 ? -14.256 1.938 24.396 1.00 87.25 86 GLU A CA 1
ATOM 666 C C . GLU A 1 86 ? -15.788 2.027 24.422 1.00 8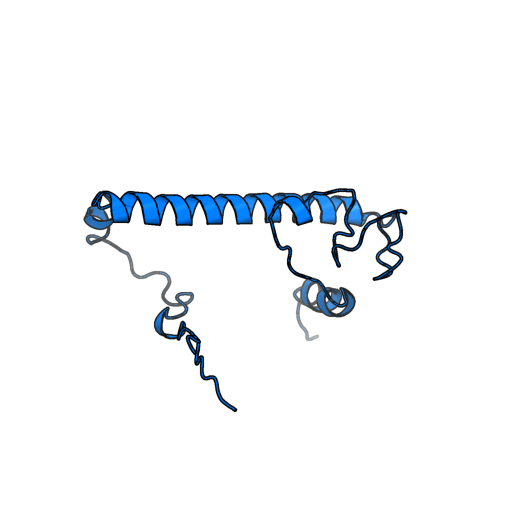7.25 86 GLU A C 1
ATOM 668 O O . GLU A 1 86 ? -16.389 2.109 25.495 1.00 87.25 86 GLU A O 1
ATOM 673 N N . THR A 1 87 ? -16.429 1.921 23.250 1.00 85.00 87 THR A N 1
ATOM 674 C CA . THR A 1 87 ? -17.896 1.915 23.132 1.00 85.00 87 THR A CA 1
ATOM 675 C C . THR A 1 87 ? -18.509 0.712 23.849 1.00 85.00 87 THR A C 1
ATOM 677 O O . THR A 1 87 ? -19.470 0.877 24.596 1.00 85.00 87 THR A O 1
ATOM 680 N N . ALA A 1 88 ? -17.959 -0.492 23.653 1.00 85.25 88 ALA A N 1
ATOM 681 C CA . ALA A 1 88 ? -18.447 -1.706 24.308 1.00 85.25 88 ALA A CA 1
ATOM 682 C C . ALA A 1 88 ? -18.230 -1.676 25.830 1.00 85.25 88 ALA A C 1
ATOM 684 O O . ALA A 1 88 ? -19.068 -2.173 26.579 1.00 85.25 88 ALA A O 1
ATOM 685 N N . ALA A 1 89 ? -17.135 -1.067 26.288 1.00 81.25 89 ALA A N 1
ATOM 686 C CA . ALA A 1 89 ? -16.811 -0.924 27.704 1.00 81.25 89 ALA A CA 1
ATOM 687 C C . ALA A 1 89 ? -17.603 0.196 28.411 1.00 81.25 89 ALA A C 1
ATOM 689 O O . ALA A 1 89 ? -17.468 0.363 29.621 1.00 81.25 89 ALA A O 1
ATOM 690 N N . GLY A 1 90 ? -18.395 0.995 27.682 1.00 75.69 90 GLY A N 1
ATOM 691 C CA . GLY A 1 90 ? -19.068 2.176 28.236 1.00 75.69 90 GLY A CA 1
ATOM 692 C C . GLY A 1 90 ? -18.098 3.274 28.697 1.00 75.69 90 GLY A C 1
ATOM 693 O O . GLY A 1 90 ? -18.495 4.193 29.416 1.00 75.69 90 GLY A O 1
ATOM 694 N N . VAL A 1 91 ? -16.827 3.194 28.293 1.00 65.62 91 VAL A N 1
ATOM 695 C CA . VAL A 1 91 ? -15.795 4.173 28.637 1.00 65.62 91 VAL A CA 1
ATOM 696 C C . VAL A 1 91 ? -15.956 5.352 27.686 1.00 65.62 91 VAL A C 1
ATOM 698 O O . VAL A 1 91 ? -15.451 5.349 26.567 1.00 65.62 91 VAL A O 1
ATOM 701 N N . ALA A 1 92 ? -16.697 6.372 28.115 1.00 59.09 92 ALA A N 1
ATOM 702 C CA . ALA A 1 92 ? -16.747 7.630 27.383 1.00 59.09 92 ALA A CA 1
ATOM 703 C C . ALA A 1 92 ? -15.347 8.280 27.403 1.00 59.09 92 ALA A C 1
ATOM 705 O O . ALA A 1 92 ? -14.796 8.487 28.490 1.00 59.09 92 ALA A O 1
ATOM 706 N N . PRO A 1 93 ? -14.757 8.640 26.247 1.00 58.78 93 PRO A N 1
ATOM 707 C CA . PRO A 1 93 ? -13.469 9.316 26.235 1.00 58.78 93 PRO A CA 1
ATOM 708 C C . PRO A 1 93 ? -13.603 10.679 26.926 1.00 58.78 93 PRO A C 1
ATOM 710 O O . PRO A 1 93 ? -14.444 11.504 26.559 1.00 58.78 93 PRO A O 1
ATOM 713 N N . ALA A 1 94 ? -12.747 10.939 27.918 1.00 57.69 94 ALA A N 1
ATOM 714 C CA . ALA A 1 94 ? -12.751 12.175 28.709 1.00 57.69 94 ALA A CA 1
ATOM 715 C C . ALA A 1 94 ? -12.648 13.458 27.850 1.00 57.69 94 ALA A C 1
ATOM 717 O O . ALA A 1 94 ? -13.102 14.526 28.262 1.00 57.69 94 ALA A O 1
ATOM 718 N N . SE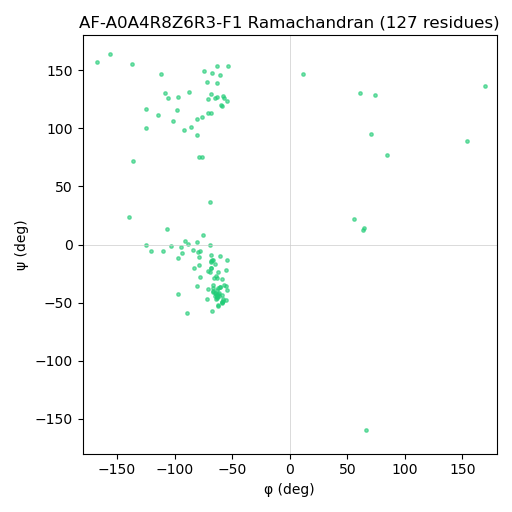R A 1 95 ? -12.125 13.355 26.622 1.00 56.97 95 SER A N 1
ATOM 719 C CA . SER A 1 95 ? -12.001 14.462 25.665 1.00 56.97 95 SER A CA 1
ATOM 720 C C . SER A 1 95 ? -13.336 14.977 25.110 1.00 56.97 95 SER A C 1
ATOM 722 O O . SER A 1 95 ? -13.401 16.130 24.679 1.00 56.97 95 SER A O 1
ATOM 724 N N . ALA A 1 96 ? -14.418 14.190 25.169 1.00 53.47 96 ALA A N 1
ATOM 725 C CA . ALA A 1 96 ? -15.754 14.657 24.787 1.00 53.47 96 ALA A CA 1
ATOM 726 C C . ALA A 1 96 ? -16.313 15.696 25.777 1.00 53.47 96 ALA A C 1
ATOM 728 O O . ALA A 1 96 ? -17.133 16.530 25.399 1.00 53.47 96 ALA A O 1
ATOM 729 N N . ARG A 1 97 ? -15.833 15.698 27.028 1.00 48.28 97 ARG A N 1
ATOM 730 C CA . ARG A 1 97 ? -16.275 16.644 28.064 1.00 48.28 97 ARG A CA 1
ATOM 731 C C . ARG A 1 97 ? -15.555 17.997 28.000 1.00 48.28 97 ARG A C 1
ATOM 733 O O . ARG A 1 97 ? -16.092 18.977 28.498 1.00 48.28 97 ARG A O 1
ATOM 740 N N . ALA A 1 98 ? -14.383 18.063 27.364 1.00 49.00 98 ALA A N 1
ATOM 741 C CA . ALA A 1 98 ? -13.540 19.264 27.331 1.00 49.00 98 ALA A CA 1
ATOM 742 C C . ALA A 1 98 ? -13.709 20.139 26.070 1.00 49.00 98 ALA A C 1
ATOM 744 O O . ALA A 1 98 ? -13.229 21.264 26.051 1.00 49.00 98 ALA A O 1
ATOM 745 N N . ARG A 1 99 ? -14.394 19.667 25.017 1.00 50.38 99 ARG A N 1
ATOM 746 C CA . ARG A 1 99 ? -14.541 20.408 23.741 1.00 50.38 99 ARG A CA 1
ATOM 747 C C . ARG A 1 99 ? -15.772 21.316 23.638 1.00 50.38 99 ARG A C 1
ATOM 749 O O . ARG A 1 99 ? -15.993 21.909 22.588 1.00 50.38 99 ARG A O 1
ATOM 756 N N . ALA A 1 100 ? -16.576 21.427 24.694 1.00 52.84 100 ALA A N 1
ATOM 757 C CA . ALA A 1 100 ? -17.754 22.299 24.694 1.00 52.84 100 ALA A CA 1
ATOM 758 C C . ALA A 1 100 ? -17.440 23.767 25.048 1.00 52.84 100 ALA A C 1
ATOM 760 O O . ALA A 1 100 ? -18.339 24.601 24.982 1.00 52.84 100 ALA A O 1
ATOM 761 N N . VAL A 1 101 ? -16.193 24.099 25.401 1.00 56.72 101 VAL A N 1
ATOM 762 C CA . VAL A 1 101 ? -15.780 25.469 25.736 1.00 56.72 101 VAL A CA 1
ATOM 763 C C . VAL A 1 101 ? -14.592 25.853 24.846 1.00 56.72 101 VAL A C 1
ATOM 765 O O . VAL A 1 101 ? -13.546 25.220 24.903 1.00 56.72 101 VAL A O 1
ATOM 768 N N . ASP A 1 102 ? -14.816 26.865 24.006 1.00 53.12 102 ASP A N 1
ATOM 769 C CA . ASP A 1 102 ? -13.885 27.556 23.097 1.00 53.12 102 ASP A CA 1
ATOM 770 C C . ASP A 1 102 ? -13.350 26.834 21.843 1.00 53.12 102 ASP A C 1
ATOM 772 O O . ASP A 1 102 ? -12.287 26.217 21.818 1.00 53.12 102 ASP A O 1
ATOM 776 N N . LEU A 1 103 ? -14.037 27.082 20.720 1.00 47.22 103 LEU A N 1
ATOM 777 C CA . LEU A 1 103 ? -13.437 27.112 19.383 1.00 47.22 103 LEU A CA 1
ATOM 778 C C . LEU A 1 103 ? -13.533 28.544 18.823 1.00 47.22 103 LEU A C 1
ATOM 780 O O . LEU A 1 103 ? -14.635 28.995 18.492 1.00 47.22 103 LEU A O 1
ATOM 784 N N . PRO A 1 104 ? -12.407 29.263 18.658 1.00 44.56 104 PRO A N 1
ATOM 785 C CA . PRO A 1 104 ? -12.346 30.437 17.799 1.00 44.56 104 PRO A CA 1
ATOM 786 C C . PRO A 1 104 ? -12.683 30.060 16.350 1.00 44.56 104 PRO A C 1
ATOM 788 O O . PRO A 1 104 ? -12.372 28.976 15.864 1.00 44.56 104 PRO A O 1
ATOM 791 N N . ARG A 1 105 ? -13.339 30.995 15.666 1.00 55.94 105 ARG A N 1
ATOM 792 C CA . ARG A 1 105 ? -14.132 30.872 14.431 1.00 55.94 105 ARG A CA 1
ATOM 793 C C . ARG A 1 105 ? -13.350 30.574 13.133 1.00 55.94 105 ARG A C 1
ATOM 795 O O . ARG A 1 105 ? -13.728 31.093 12.084 1.00 55.94 105 ARG A O 1
ATOM 802 N N . LEU A 1 106 ? -12.293 29.764 13.158 1.00 49.75 106 LEU A N 1
ATOM 803 C CA . LEU A 1 106 ? -11.503 29.432 11.965 1.00 49.75 106 LEU A CA 1
ATOM 804 C C . LEU A 1 106 ? -11.726 27.976 11.513 1.00 49.75 106 LEU A C 1
ATOM 806 O O . LEU A 1 106 ? -11.636 27.047 12.304 1.00 49.75 106 LEU A O 1
ATOM 810 N N . GLN A 1 107 ? -12.008 27.840 10.209 1.00 50.03 107 GLN A N 1
ATOM 811 C CA . GLN A 1 107 ? -12.213 26.632 9.385 1.00 50.03 107 GLN A CA 1
ATOM 812 C C . GLN A 1 107 ? -13.615 25.995 9.366 1.00 50.03 107 GLN A C 1
ATOM 814 O O . GLN A 1 107 ? -13.865 24.917 9.898 1.00 50.03 107 GLN A O 1
ATOM 819 N N . ARG A 1 108 ? -14.515 26.641 8.605 1.00 47.22 108 ARG A N 1
ATOM 820 C CA . ARG A 1 108 ? -15.778 26.068 8.097 1.00 47.22 108 ARG A CA 1
ATOM 821 C C . ARG A 1 108 ? -15.653 25.339 6.744 1.00 47.22 108 ARG A C 1
ATOM 823 O O . ARG A 1 108 ? -16.645 24.767 6.313 1.00 47.22 108 ARG A O 1
ATOM 830 N N . ASP A 1 109 ? -14.473 25.255 6.121 1.00 45.31 109 ASP A N 1
ATOM 831 C CA . ASP A 1 109 ? -14.386 24.869 4.694 1.00 45.31 109 ASP A CA 1
ATOM 832 C C . ASP A 1 109 ? -13.851 23.455 4.392 1.00 45.31 109 ASP A C 1
ATOM 834 O O . ASP A 1 109 ? -13.571 23.136 3.241 1.00 45.31 109 ASP A O 1
ATOM 838 N N . ALA A 1 110 ? -13.749 22.557 5.379 1.00 51.12 110 ALA A N 1
ATOM 839 C CA . ALA A 1 110 ? -13.332 21.167 5.121 1.00 51.12 110 ALA A CA 1
ATOM 840 C C . ALA A 1 110 ? -14.100 20.099 5.918 1.00 51.12 110 ALA A C 1
ATOM 842 O O . ALA A 1 110 ? -13.613 18.985 6.107 1.00 51.12 110 ALA A O 1
ATOM 843 N N . VAL A 1 111 ? -15.321 20.398 6.366 1.00 50.25 111 VAL A N 1
ATOM 844 C CA . VAL A 1 111 ? -16.227 19.354 6.860 1.00 50.25 111 VAL A CA 1
ATOM 845 C C . VAL A 1 111 ? -17.069 18.886 5.682 1.00 50.25 111 VAL A C 1
ATOM 847 O O . VAL A 1 111 ? -18.067 19.516 5.341 1.00 50.25 111 VAL A O 1
ATOM 850 N N . VAL A 1 112 ? -16.697 17.768 5.055 1.00 47.97 112 VAL A N 1
ATOM 851 C CA . VAL A 1 112 ? -17.680 17.007 4.272 1.00 47.97 112 VAL A CA 1
ATOM 852 C C . VAL A 1 112 ? -18.779 16.605 5.258 1.00 47.97 112 VAL A C 1
ATOM 854 O O . VAL A 1 112 ? -18.472 15.926 6.242 1.00 47.97 112 VAL A O 1
ATOM 857 N N . PRO A 1 113 ? -20.047 17.008 5.060 1.00 40.94 113 PRO A N 1
ATOM 858 C CA . PRO A 1 113 ? -21.112 16.585 5.950 1.00 40.94 113 PRO A CA 1
ATOM 859 C C . PRO A 1 113 ? -21.185 15.055 5.941 1.00 40.94 113 PRO A C 1
ATOM 861 O O . PRO A 1 113 ? -21.474 14.442 4.909 1.00 40.94 113 PRO A O 1
ATOM 864 N N . LEU A 1 114 ? -20.973 14.433 7.105 1.00 50.62 114 LEU A N 1
ATOM 865 C CA . LEU A 1 114 ? -21.152 12.989 7.328 1.00 50.62 114 LEU A CA 1
ATOM 866 C C . LEU A 1 114 ? -22.561 12.496 6.931 1.00 50.62 114 LEU A C 1
ATOM 868 O O . LEU A 1 114 ? -22.774 11.302 6.748 1.00 50.62 114 LEU A O 1
ATOM 872 N N . ALA A 1 115 ? -23.505 13.414 6.704 1.00 47.62 115 ALA A N 1
ATOM 873 C CA . ALA A 1 115 ? -24.847 13.155 6.194 1.00 47.62 115 ALA A CA 1
ATOM 874 C C . ALA A 1 115 ? -24.903 12.506 4.791 1.00 47.62 115 ALA A C 1
ATOM 876 O O . ALA A 1 115 ? -25.979 12.073 4.375 1.00 47.62 115 ALA A O 1
ATOM 877 N N . ARG A 1 116 ? -23.787 12.411 4.047 1.00 48.31 116 ARG A N 1
ATOM 878 C CA . ARG A 1 116 ? -23.759 11.748 2.725 1.00 48.31 116 ARG A CA 1
ATOM 879 C C . ARG A 1 116 ? -23.332 10.274 2.753 1.00 48.31 116 ARG A C 1
ATOM 881 O O . ARG A 1 116 ? -23.386 9.623 1.714 1.00 48.31 116 ARG A O 1
ATOM 888 N N . TRP A 1 117 ? -22.980 9.711 3.911 1.00 44.88 117 TRP A N 1
ATOM 889 C CA . TRP A 1 117 ? -22.818 8.259 4.059 1.00 44.88 117 TRP A CA 1
ATOM 890 C C . TRP A 1 117 ? -24.197 7.594 4.204 1.00 44.88 117 TRP A C 1
ATOM 892 O O . TRP A 1 117 ? -24.622 7.203 5.287 1.00 44.88 117 TRP A O 1
ATOM 902 N N . ARG A 1 118 ? -24.939 7.480 3.095 1.00 56.84 118 ARG A N 1
ATOM 903 C CA . ARG A 1 118 ? -26.051 6.524 3.021 1.00 56.84 118 ARG A CA 1
ATOM 904 C C . ARG A 1 118 ? -25.448 5.162 2.716 1.00 56.84 118 ARG A C 1
ATOM 906 O O . ARG A 1 118 ? -24.962 4.931 1.613 1.00 56.84 118 ARG A O 1
ATOM 913 N N . GLY A 1 119 ? -25.451 4.284 3.713 1.00 39.97 119 GLY A N 1
ATOM 914 C CA . GLY A 1 119 ? -25.118 2.882 3.524 1.00 39.97 119 GLY A CA 1
ATOM 915 C C . GLY A 1 119 ? -25.998 2.274 2.436 1.00 39.97 119 GLY A C 1
ATOM 916 O O . GLY A 1 119 ? -27.223 2.288 2.535 1.00 39.97 119 GLY A O 1
ATOM 917 N N . HIS A 1 120 ? -25.374 1.711 1.405 1.00 43.59 120 HIS A N 1
ATOM 918 C CA . HIS A 1 120 ? -26.031 0.730 0.553 1.00 43.59 120 HIS A CA 1
ATOM 919 C C . HIS A 1 120 ? -26.074 -0.602 1.307 1.00 43.59 120 HIS A C 1
ATOM 921 O O . HIS A 1 120 ? -25.311 -1.523 1.034 1.00 43.59 120 HIS A O 1
ATOM 927 N N . THR A 1 121 ? -26.969 -0.707 2.287 1.00 51.09 121 THR A N 1
ATOM 928 C CA . THR A 1 121 ? -27.490 -2.006 2.713 1.00 51.09 121 THR A CA 1
ATOM 929 C C . THR A 1 121 ? -28.660 -2.356 1.808 1.00 51.09 121 THR A C 1
ATOM 931 O O . THR A 1 121 ? -29.768 -1.861 1.993 1.00 51.09 121 THR A O 1
ATOM 934 N N . ALA A 1 122 ? -28.411 -3.223 0.833 1.00 42.88 122 ALA A N 1
ATOM 935 C CA . ALA A 1 122 ? -29.455 -4.011 0.192 1.00 42.88 122 ALA A CA 1
ATOM 936 C C . ALA A 1 122 ? -28.957 -5.450 0.032 1.00 42.88 122 ALA A C 1
ATOM 938 O O . ALA A 1 122 ? -28.651 -5.928 -1.054 1.00 42.88 122 ALA A O 1
ATOM 939 N N . HIS A 1 123 ? -28.884 -6.145 1.166 1.00 40.19 123 HIS A N 1
ATOM 940 C CA . HIS A 1 123 ? -29.083 -7.583 1.189 1.00 40.19 123 HIS A CA 1
ATOM 941 C C . HIS A 1 123 ? -30.581 -7.802 0.923 1.00 40.19 123 HIS A C 1
ATOM 943 O O . HIS A 1 123 ? -31.412 -7.432 1.751 1.00 40.19 123 HIS A O 1
ATOM 949 N N . ARG A 1 124 ? -30.948 -8.397 -0.214 1.00 44.28 124 ARG A N 1
ATOM 950 C CA . ARG A 1 124 ? -32.220 -9.118 -0.319 1.00 44.28 124 ARG A CA 1
ATOM 951 C C . ARG A 1 124 ? -31.921 -10.528 -0.790 1.00 44.28 124 ARG A C 1
ATOM 953 O O . ARG A 1 124 ? -31.646 -10.774 -1.956 1.00 44.28 124 ARG A O 1
ATOM 960 N N . ALA A 1 125 ? -31.918 -11.428 0.183 1.00 45.09 125 ALA A N 1
ATOM 961 C CA . ALA A 1 125 ? -32.107 -12.845 -0.043 1.00 45.09 125 ALA A CA 1
ATOM 962 C C . ALA A 1 125 ? -33.552 -13.111 -0.513 1.00 45.09 125 ALA A C 1
ATOM 964 O O . ALA A 1 125 ? -34.484 -12.429 -0.085 1.00 45.09 125 ALA A O 1
ATOM 965 N N . GLY A 1 126 ? -33.704 -14.127 -1.358 1.00 36.62 126 GLY A N 1
ATOM 966 C CA . GLY A 1 126 ? -34.957 -14.692 -1.878 1.00 36.62 126 GLY A CA 1
ATOM 967 C C . GLY A 1 126 ? -34.630 -15.337 -3.226 1.00 36.62 126 GLY A C 1
ATOM 968 O O . GLY A 1 126 ? -34.434 -14.612 -4.188 1.00 36.62 126 GLY A O 1
ATOM 969 N N . ARG A 1 127 ? -34.237 -16.614 -3.322 1.00 47.00 127 ARG A N 1
ATOM 970 C CA . ARG A 1 127 ? -34.939 -17.881 -3.021 1.00 47.00 127 ARG A CA 1
ATOM 971 C C . ARG A 1 127 ? -36.203 -18.067 -3.882 1.00 47.00 127 ARG A C 1
ATOM 973 O O . ARG A 1 127 ? -37.061 -17.192 -3.877 1.00 47.00 127 ARG A O 1
ATOM 980 N N . THR A 1 128 ? -36.282 -19.264 -4.489 1.00 44.16 128 THR A N 1
ATOM 981 C CA . THR A 1 128 ? -37.376 -19.935 -5.243 1.00 44.16 128 THR A CA 1
ATOM 982 C C . THR A 1 128 ? -37.662 -19.400 -6.656 1.00 44.16 128 THR A C 1
ATOM 984 O O . THR A 1 128 ? -37.812 -18.196 -6.812 1.00 44.16 128 THR A O 1
ATOM 987 N N . LEU A 1 129 ? -37.731 -20.207 -7.726 1.00 49.41 129 LEU A N 1
ATOM 988 C CA . LEU A 1 129 ? -37.867 -21.668 -7.918 1.00 49.41 129 LEU A CA 1
ATOM 989 C C . LEU A 1 129 ? -36.839 -22.196 -8.931 1.00 49.41 129 LEU A C 1
ATOM 991 O O . LEU A 1 129 ? -36.531 -21.443 -9.880 1.00 49.41 129 LEU A O 1
#

Radius of gyration: 22.16 Å; Cα contacts (8 Å, |Δi|>4): 67; chains: 1; bounding box: 52×58×49 Å

Mean predicted aligned error: 14.63 Å

pLDDT: mean 75.41, std 20.96, range [36.62, 97.25]

Sequence (129 aa):
MSEHEPVQRGQFYLRHAGRIVWPRDSLDLTDPALCPACHAGLKSAVCSVCRLDLRHPSSTELLVSSTEAALALERRAELIGRIRFETAAGVAPASARARAVDLPRLQRDAVVPLARWRGHTAHRAGRTL

Foldseek 3Di:
DDDDDVPCPPVVCVVVLPQADDDPALVLLQPPLADNRHGDGDPDQADPPPRDHCVDPCVVVSNVVSNVVSVVVVVVVVVVVVVVVCVVVVNDPPVVVVPPPDDDDDDPDPDPPPVPPPDPPDDDDDDDD